Protein AF-A0A7K4BF38-F1 (afdb_monomer_lite)

Sequence (91 aa):
STVYGPGEAIATLVRTILGDENRILTVSSYITSEIHGIGEVCIGVPARLNRNGIYPVPIRLQGDEVTGFQESVQKIRAITAEVMERMEKEG

Radius of gyration: 15.61 Å; chains: 1; bounding box: 32×40×34 Å

Structure (mmCIF, N/CA/C/O backbone):
data_AF-A0A7K4BF38-F1
#
_entry.id   AF-A0A7K4BF38-F1
#
loop_
_atom_site.group_PDB
_atom_site.id
_atom_site.type_symbol
_atom_site.label_atom_id
_atom_site.label_alt_id
_atom_site.label_comp_id
_atom_site.label_asym_id
_atom_site.label_entity_id
_atom_site.label_seq_id
_atom_site.pdbx_PDB_ins_code
_atom_site.Cartn_x
_atom_site.Cartn_y
_atom_site.Cartn_z
_atom_site.occupancy
_atom_site.B_iso_or_equiv
_atom_site.auth_seq_id
_atom_site.auth_comp_id
_atom_site.auth_asym_id
_atom_site.auth_atom_id
_atom_site.pdbx_PDB_model_num
ATOM 1 N N . SER A 1 1 ? 13.185 15.256 6.210 1.00 56.75 1 SER A N 1
ATOM 2 C CA . SER A 1 1 ? 12.357 14.631 5.163 1.00 56.75 1 SER A CA 1
ATOM 3 C C . SER A 1 1 ? 13.236 13.850 4.212 1.00 56.75 1 SER A C 1
ATOM 5 O O . SER A 1 1 ? 14.266 14.366 3.796 1.00 56.75 1 SER A O 1
ATOM 7 N N . THR A 1 2 ? 12.872 12.612 3.896 1.00 78.75 2 THR A N 1
ATOM 8 C CA . THR A 1 2 ? 13.519 11.810 2.851 1.00 78.75 2 THR A CA 1
ATOM 9 C C . THR A 1 2 ? 12.806 12.092 1.527 1.00 78.75 2 THR A C 1
ATOM 11 O O . THR A 1 2 ? 11.589 11.978 1.458 1.00 78.75 2 THR A O 1
ATOM 14 N N . VAL A 1 3 ? 13.530 12.522 0.490 1.00 87.25 3 VAL A N 1
ATOM 15 C CA . VAL A 1 3 ? 12.920 12.907 -0.806 1.00 87.25 3 VAL A CA 1
ATOM 16 C C . VAL A 1 3 ? 13.214 11.904 -1.920 1.00 87.25 3 VAL A C 1
ATOM 18 O O . VAL A 1 3 ? 12.333 11.591 -2.712 1.00 87.25 3 VAL A O 1
ATOM 21 N N . TYR A 1 4 ? 14.418 11.327 -1.935 1.00 88.75 4 TYR A N 1
ATOM 22 C CA . TYR A 1 4 ? 14.837 10.391 -2.981 1.00 88.75 4 TYR A CA 1
ATOM 23 C C . TYR A 1 4 ? 14.080 9.061 -2.925 1.00 88.75 4 TYR A C 1
ATOM 25 O O . TYR A 1 4 ? 13.603 8.589 -3.949 1.00 88.75 4 TYR A O 1
ATOM 33 N N . GLY A 1 5 ? 13.915 8.488 -1.728 1.00 91.56 5 GLY A N 1
ATOM 34 C CA . GLY A 1 5 ? 13.194 7.223 -1.546 1.00 91.56 5 GLY A CA 1
ATOM 35 C C . GLY A 1 5 ? 11.733 7.300 -2.007 1.00 91.56 5 GLY A C 1
ATOM 36 O O . GLY A 1 5 ? 11.341 6.528 -2.881 1.00 91.56 5 GLY A O 1
ATOM 37 N N . PRO A 1 6 ? 10.930 8.251 -1.488 1.00 93.00 6 PRO A N 1
ATOM 38 C CA . PRO A 1 6 ? 9.551 8.427 -1.942 1.00 93.00 6 PRO A CA 1
ATOM 39 C C . PRO A 1 6 ? 9.446 8.789 -3.427 1.00 93.00 6 PRO A C 1
ATOM 41 O O . PRO A 1 6 ? 8.578 8.260 -4.118 1.00 93.00 6 PRO A O 1
ATOM 44 N N . GLY A 1 7 ? 10.346 9.639 -3.935 1.00 95.06 7 GLY A N 1
ATOM 45 C CA . GLY A 1 7 ? 10.377 10.008 -5.350 1.00 95.06 7 GLY A CA 1
ATOM 46 C C . GLY A 1 7 ? 10.599 8.804 -6.267 1.00 95.06 7 GLY A C 1
ATOM 47 O O . GLY A 1 7 ? 9.850 8.614 -7.224 1.00 95.06 7 GLY A O 1
ATOM 48 N N . GLU A 1 8 ? 11.567 7.946 -5.942 1.00 94.75 8 GLU A N 1
ATOM 49 C CA . GLU A 1 8 ? 11.852 6.738 -6.723 1.00 94.75 8 GLU A CA 1
ATOM 50 C C . GLU A 1 8 ? 10.713 5.712 -6.650 1.00 94.75 8 GLU A C 1
ATOM 52 O O . GLU A 1 8 ? 10.380 5.077 -7.654 1.00 94.75 8 GLU A O 1
ATOM 57 N N . ALA A 1 9 ? 10.062 5.583 -5.490 1.00 93.56 9 ALA A N 1
ATOM 58 C CA . ALA A 1 9 ? 8.894 4.721 -5.336 1.00 93.56 9 ALA A CA 1
ATOM 59 C C . ALA A 1 9 ? 7.736 5.180 -6.238 1.00 93.56 9 ALA A C 1
ATOM 61 O O . ALA A 1 9 ? 7.176 4.372 -6.980 1.00 93.56 9 ALA A O 1
ATOM 62 N N . ILE A 1 10 ? 7.423 6.480 -6.245 1.00 94.81 10 ILE A N 1
ATOM 63 C CA . ILE A 1 10 ? 6.386 7.056 -7.114 1.00 94.81 10 ILE A CA 1
ATOM 64 C C . ILE A 1 10 ? 6.754 6.866 -8.589 1.00 94.81 10 ILE A C 1
ATOM 66 O O . ILE A 1 10 ? 5.926 6.407 -9.376 1.00 94.81 10 ILE A O 1
ATOM 70 N N . ALA A 1 11 ? 8.001 7.159 -8.967 1.00 95.56 11 ALA A N 1
ATOM 71 C CA . ALA A 1 11 ? 8.465 6.985 -10.340 1.00 95.56 11 ALA A CA 1
ATOM 72 C C . ALA A 1 11 ? 8.361 5.519 -10.793 1.00 95.56 11 ALA A C 1
ATOM 74 O O . ALA A 1 11 ? 7.936 5.244 -11.915 1.00 95.56 11 ALA A O 1
ATOM 75 N N . THR A 1 12 ? 8.679 4.568 -9.911 1.00 94.62 12 THR A N 1
ATOM 76 C CA . THR A 1 12 ? 8.523 3.133 -10.174 1.00 94.62 12 THR A CA 1
ATOM 77 C C . THR A 1 12 ? 7.064 2.746 -10.388 1.00 94.62 12 THR A C 1
ATOM 79 O O . THR A 1 12 ? 6.776 2.018 -11.337 1.00 94.62 12 THR A O 1
ATOM 82 N N . LEU A 1 13 ? 6.138 3.252 -9.568 1.00 95.06 13 LEU A N 1
ATOM 83 C CA . LEU A 1 13 ? 4.703 3.002 -9.741 1.00 95.06 13 LEU A CA 1
ATOM 84 C C . LEU A 1 13 ? 4.207 3.510 -11.097 1.00 95.06 13 LEU A C 1
ATOM 86 O O . LEU A 1 13 ? 3.567 2.766 -11.838 1.00 95.06 13 LEU A O 1
ATOM 90 N N . VAL A 1 14 ? 4.564 4.747 -11.453 1.00 95.62 14 VAL A N 1
ATOM 91 C CA . VAL A 1 14 ? 4.181 5.359 -12.732 1.00 95.62 14 VAL A CA 1
ATOM 92 C C . VAL A 1 14 ? 4.740 4.564 -13.912 1.00 95.62 14 VAL A C 1
ATOM 94 O O . VAL A 1 14 ? 3.989 4.228 -14.825 1.00 95.62 14 VAL A O 1
ATOM 97 N N . ARG A 1 15 ? 6.031 4.201 -13.884 1.00 95.50 15 ARG A N 1
ATOM 98 C CA . ARG A 1 15 ? 6.652 3.381 -14.939 1.00 95.50 15 ARG A CA 1
ATOM 99 C C . ARG A 1 15 ? 5.996 2.009 -15.062 1.00 95.50 15 ARG A C 1
ATOM 101 O O . ARG A 1 15 ? 5.703 1.596 -16.173 1.00 95.50 15 ARG A O 1
ATOM 108 N N . THR A 1 16 ? 5.695 1.354 -13.942 1.00 96.12 16 THR A N 1
ATOM 109 C CA . THR A 1 16 ? 5.052 0.029 -13.925 1.00 96.12 16 THR A CA 1
ATOM 110 C C . THR A 1 16 ? 3.674 0.059 -14.592 1.00 96.12 16 THR A C 1
ATOM 112 O O . THR A 1 16 ? 3.339 -0.841 -15.363 1.00 96.12 16 THR A O 1
ATOM 115 N N . ILE A 1 17 ? 2.878 1.096 -14.309 1.00 96.00 17 ILE A N 1
ATOM 116 C CA . ILE A 1 17 ? 1.545 1.276 -14.896 1.00 96.00 17 ILE A CA 1
ATOM 117 C C . ILE A 1 17 ? 1.668 1.597 -16.389 1.00 96.00 17 ILE A C 1
ATOM 119 O O . ILE A 1 17 ? 1.099 0.886 -17.214 1.00 96.00 17 ILE A O 1
ATOM 123 N N . LEU A 1 18 ? 2.441 2.625 -16.755 1.00 96.75 18 LEU A N 1
ATOM 124 C CA . LEU A 1 18 ? 2.582 3.056 -18.153 1.00 96.75 18 LEU A CA 1
ATOM 125 C C . LEU A 1 18 ? 3.264 2.001 -19.037 1.00 96.75 18 LEU A C 1
ATOM 127 O O . LEU A 1 18 ? 2.925 1.871 -20.211 1.00 96.75 18 LEU A O 1
ATOM 131 N N . GLY A 1 19 ? 4.211 1.252 -18.474 1.00 96.81 19 GLY A N 1
ATOM 132 C CA . GLY A 1 19 ? 4.938 0.169 -19.132 1.00 96.81 19 GLY A CA 1
ATOM 133 C C . GLY A 1 19 ? 4.181 -1.158 -19.178 1.00 96.81 19 GLY A C 1
ATOM 134 O O . GLY A 1 19 ? 4.682 -2.107 -19.771 1.00 96.81 19 GLY A O 1
ATOM 135 N N . ASP A 1 20 ? 2.987 -1.235 -18.576 1.00 96.31 20 ASP A N 1
ATOM 136 C CA . ASP A 1 20 ? 2.155 -2.442 -18.532 1.00 96.31 20 ASP A CA 1
ATOM 137 C C . ASP A 1 20 ? 2.895 -3.685 -18.003 1.00 96.31 20 ASP A C 1
ATOM 139 O O . ASP A 1 20 ? 2.682 -4.812 -18.455 1.00 96.31 20 ASP A O 1
ATOM 143 N N . GLU A 1 21 ? 3.787 -3.484 -17.028 1.00 93.81 21 GLU A N 1
ATOM 144 C CA . GLU A 1 21 ? 4.780 -4.492 -16.631 1.00 93.81 21 GLU A CA 1
ATOM 145 C C . GLU A 1 21 ? 4.159 -5.702 -15.898 1.00 93.81 21 GLU A C 1
ATOM 147 O O . GLU A 1 21 ? 4.848 -6.688 -15.645 1.00 93.81 21 GLU A O 1
ATOM 152 N N . ASN A 1 22 ? 2.866 -5.648 -15.542 1.00 93.56 22 ASN A N 1
ATOM 153 C CA . ASN A 1 22 ? 2.148 -6.670 -14.765 1.00 93.56 22 ASN A CA 1
ATOM 154 C C . ASN A 1 22 ? 2.892 -7.089 -13.480 1.00 93.56 22 ASN A C 1
ATOM 156 O O . ASN A 1 22 ? 2.878 -8.257 -13.086 1.00 93.56 22 ASN A O 1
ATOM 160 N N . ARG A 1 23 ? 3.538 -6.131 -12.806 1.00 95.69 23 ARG A N 1
ATOM 161 C CA . ARG A 1 23 ? 4.350 -6.389 -11.607 1.00 95.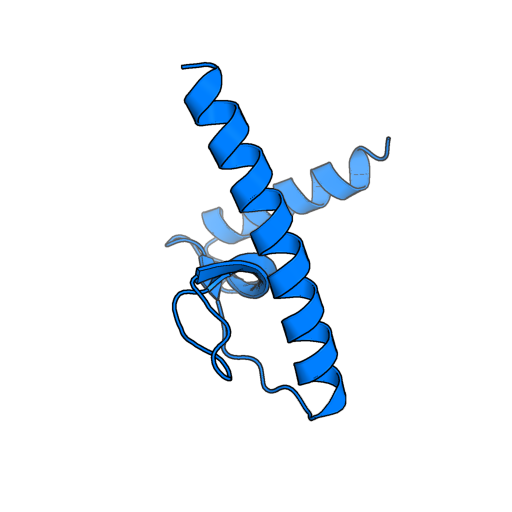69 23 ARG A CA 1
ATOM 162 C C . ARG A 1 23 ? 3.508 -6.393 -10.346 1.00 95.69 23 ARG A C 1
ATOM 164 O O . ARG A 1 23 ? 2.538 -5.649 -10.231 1.00 95.69 23 ARG A O 1
ATOM 171 N N . ILE A 1 24 ? 3.921 -7.212 -9.383 1.00 95.06 24 ILE A N 1
ATOM 172 C CA . ILE A 1 24 ? 3.359 -7.210 -8.033 1.00 95.06 24 ILE A CA 1
ATOM 173 C C . ILE A 1 24 ? 4.205 -6.282 -7.164 1.00 95.06 24 ILE A C 1
ATOM 175 O O . ILE A 1 24 ? 5.401 -6.516 -7.000 1.00 95.06 24 ILE A O 1
ATOM 179 N N . LEU A 1 25 ? 3.582 -5.237 -6.623 1.00 95.44 25 LEU A N 1
ATOM 180 C CA . LEU A 1 25 ? 4.188 -4.295 -5.681 1.00 95.44 25 LEU A CA 1
ATOM 181 C C . LEU A 1 25 ? 3.290 -4.156 -4.448 1.00 95.44 25 LEU A C 1
ATOM 183 O O . LEU A 1 25 ? 2.071 -4.287 -4.546 1.00 95.44 25 LEU A O 1
ATOM 187 N N . THR A 1 26 ? 3.884 -3.875 -3.289 1.00 94.31 26 THR A N 1
ATOM 188 C CA . THR A 1 26 ? 3.126 -3.586 -2.064 1.00 94.31 26 THR A CA 1
ATOM 189 C C . THR A 1 26 ? 2.756 -2.110 -2.043 1.00 94.31 26 THR A C 1
ATOM 191 O O . THR A 1 26 ? 3.630 -1.249 -1.950 1.00 94.31 26 THR A O 1
ATOM 194 N N . VAL A 1 27 ? 1.464 -1.814 -2.144 1.00 95.12 27 VAL A N 1
ATOM 195 C CA . VAL A 1 27 ? 0.929 -0.450 -2.223 1.00 95.12 27 VAL A CA 1
ATOM 196 C C . VAL A 1 27 ? -0.293 -0.308 -1.328 1.00 95.12 27 VAL A C 1
ATOM 198 O O . VAL A 1 27 ? -0.960 -1.291 -1.014 1.00 95.12 27 VAL A O 1
ATOM 201 N N . SER A 1 28 ? -0.606 0.923 -0.919 1.00 94.44 28 SER A N 1
ATOM 202 C CA . SER A 1 28 ? -1.909 1.192 -0.308 1.00 94.44 28 SER A CA 1
ATOM 203 C C . SER A 1 28 ? -2.984 1.026 -1.375 1.00 94.44 28 SER A C 1
ATOM 205 O O . SER A 1 28 ? -2.920 1.661 -2.429 1.00 94.44 28 SER A O 1
ATOM 207 N N . SER A 1 29 ? -3.932 0.126 -1.151 1.00 92.50 29 SER A N 1
ATOM 208 C CA . SER A 1 29 ? -5.032 -0.127 -2.079 1.00 92.50 29 SER A CA 1
ATOM 209 C C . SER A 1 29 ? -6.328 -0.357 -1.328 1.00 92.50 29 SER A C 1
ATOM 211 O O . SER A 1 29 ? -6.330 -0.860 -0.205 1.00 92.50 29 SER A O 1
ATOM 213 N N . TYR A 1 30 ? -7.431 0.027 -1.963 1.00 91.31 30 TYR A N 1
ATOM 214 C CA . TYR A 1 30 ? -8.758 -0.179 -1.411 1.00 91.31 30 TYR A CA 1
ATOM 215 C C . TYR A 1 30 ? -9.162 -1.644 -1.563 1.00 91.31 30 TYR A C 1
ATOM 217 O O . TYR A 1 30 ? -9.249 -2.159 -2.680 1.00 91.31 30 TYR A O 1
ATOM 225 N N . ILE A 1 31 ? -9.388 -2.318 -0.438 1.00 87.62 31 ILE A N 1
ATOM 226 C CA . ILE A 1 31 ? -9.846 -3.707 -0.417 1.00 87.62 31 ILE A CA 1
ATOM 227 C C . ILE A 1 31 ? -11.370 -3.742 -0.278 1.00 87.62 31 ILE A C 1
ATOM 229 O O . ILE A 1 31 ? -11.923 -3.269 0.708 1.00 87.62 31 ILE A O 1
ATOM 233 N N . THR A 1 32 ? -12.064 -4.285 -1.280 1.00 76.62 32 THR A N 1
ATOM 234 C CA . THR A 1 32 ? -13.537 -4.377 -1.291 1.00 76.62 32 THR A CA 1
ATOM 235 C C . THR A 1 32 ? -14.061 -5.653 -0.637 1.00 76.62 32 THR A C 1
ATOM 237 O O . THR A 1 32 ? -15.207 -5.694 -0.208 1.00 76.62 32 THR A O 1
ATOM 240 N N . SER A 1 33 ? -13.242 -6.705 -0.569 1.00 67.69 33 SER A N 1
ATOM 241 C CA . SER A 1 33 ? -13.632 -8.007 -0.029 1.00 67.69 33 SER A CA 1
ATOM 242 C C . SER A 1 33 ? -13.235 -8.160 1.433 1.00 67.69 33 SER A C 1
ATOM 244 O O . SER A 1 33 ? -12.099 -7.851 1.784 1.00 67.69 33 SER A O 1
ATOM 246 N N . GLU A 1 34 ? -14.118 -8.756 2.230 1.00 60.88 34 GLU A N 1
ATOM 247 C CA . GLU A 1 34 ? -13.843 -9.225 3.587 1.00 60.88 34 GLU A CA 1
ATOM 248 C C . GLU A 1 34 ? -12.854 -10.406 3.584 1.00 60.88 34 GLU A C 1
ATOM 250 O O . GLU A 1 34 ? -13.242 -11.572 3.526 1.00 60.88 34 GLU A O 1
ATOM 255 N N . ILE A 1 35 ? -11.552 -10.137 3.683 1.00 61.41 35 ILE A N 1
ATOM 256 C CA . ILE A 1 35 ? -10.590 -11.180 4.063 1.00 61.41 35 ILE A CA 1
ATOM 257 C C . ILE A 1 35 ? -10.736 -11.352 5.577 1.00 61.41 35 ILE A C 1
ATOM 259 O O . ILE A 1 35 ? -10.260 -10.514 6.328 1.00 61.41 35 ILE A O 1
ATOM 263 N N . HIS A 1 36 ? -11.426 -12.396 6.043 1.00 61.72 36 HIS A N 1
ATOM 264 C CA . HIS A 1 36 ? -11.745 -12.582 7.473 1.00 61.72 36 HIS A CA 1
ATOM 265 C C . HIS A 1 36 ? -12.600 -11.445 8.087 1.00 61.72 36 HIS A C 1
ATOM 267 O O . HIS A 1 36 ? -12.375 -11.0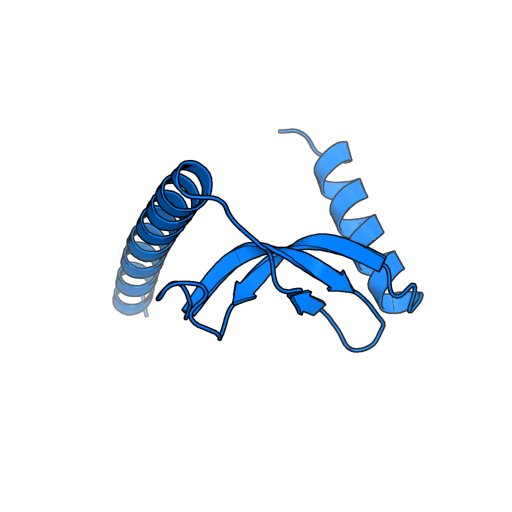52 9.227 1.00 61.72 36 HIS A O 1
ATOM 273 N N . GLY A 1 37 ? -13.566 -10.883 7.347 1.00 66.62 37 GLY A N 1
ATOM 274 C CA . GLY A 1 37 ? -14.376 -9.743 7.824 1.00 66.62 37 GLY A CA 1
ATOM 275 C C . GLY A 1 37 ? -13.670 -8.383 7.715 1.00 66.62 37 GLY A C 1
ATOM 276 O O . GLY A 1 37 ? -14.126 -7.389 8.273 1.00 66.62 37 GLY A O 1
ATOM 277 N N . ILE A 1 38 ? -12.529 -8.336 7.020 1.00 73.88 38 ILE A N 1
ATOM 278 C CA . ILE A 1 38 ? -11.682 -7.150 6.890 1.00 73.88 38 ILE A CA 1
ATOM 279 C C . ILE A 1 38 ? -11.775 -6.621 5.457 1.00 73.88 38 ILE A C 1
ATOM 281 O O . ILE A 1 38 ? -11.307 -7.280 4.532 1.00 73.88 38 ILE A O 1
ATOM 285 N N . GLY A 1 39 ? -12.361 -5.436 5.279 1.00 82.62 39 GLY A N 1
ATOM 286 C CA . GLY A 1 39 ? -12.572 -4.788 3.979 1.00 82.62 39 GLY A CA 1
ATOM 287 C C . GLY A 1 39 ? -12.803 -3.281 4.113 1.00 82.62 39 GLY A C 1
ATOM 288 O O . GLY A 1 39 ? -12.541 -2.699 5.165 1.00 82.62 39 GLY A O 1
ATOM 289 N N . GLU A 1 40 ? -13.290 -2.648 3.049 1.00 87.12 40 GLU A N 1
ATOM 290 C CA . GLU A 1 40 ? -13.708 -1.237 2.974 1.00 87.12 40 GLU A CA 1
ATOM 291 C C . GLU A 1 40 ? -12.681 -0.236 3.523 1.00 87.12 40 GLU A C 1
ATOM 293 O O . GLU A 1 40 ? -13.011 0.731 4.209 1.00 87.12 40 GLU A O 1
ATOM 298 N N . VAL A 1 41 ? -11.401 -0.479 3.259 1.00 91.06 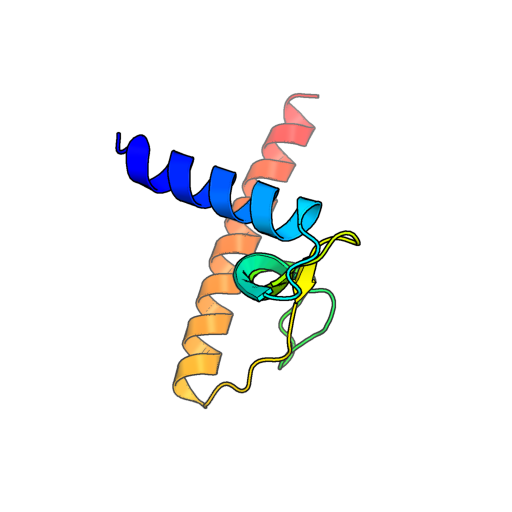41 VAL A N 1
ATOM 299 C CA . VAL A 1 41 ? -10.307 0.345 3.775 1.00 91.06 41 VAL A CA 1
ATOM 300 C C . VAL A 1 41 ? -9.172 0.403 2.761 1.00 91.06 41 VAL A C 1
ATOM 302 O O . VAL A 1 41 ? -8.923 -0.562 2.038 1.00 91.06 41 VAL A O 1
ATOM 305 N N . CYS A 1 42 ? -8.468 1.532 2.707 1.00 92.62 42 CYS A N 1
ATOM 306 C CA . CYS A 1 42 ? -7.190 1.627 2.009 1.00 92.62 42 CYS A CA 1
ATOM 307 C C . CYS A 1 42 ? -6.079 1.143 2.941 1.00 92.62 42 CYS A C 1
ATOM 309 O O . CYS A 1 42 ? -5.803 1.780 3.957 1.00 92.62 42 CYS A O 1
ATOM 311 N N . ILE A 1 43 ? -5.442 0.026 2.605 1.00 92.88 43 ILE A N 1
ATOM 312 C CA . ILE A 1 43 ? -4.362 -0.550 3.411 1.00 92.88 43 ILE A CA 1
ATOM 313 C C . ILE A 1 43 ? -3.256 -1.111 2.517 1.00 92.88 43 ILE A C 1
ATOM 315 O O . ILE A 1 43 ? -3.485 -1.445 1.355 1.00 92.88 43 ILE A O 1
ATOM 319 N N . GLY A 1 44 ? -2.034 -1.164 3.052 1.00 93.25 44 GLY A N 1
ATOM 320 C CA . GLY A 1 44 ? -0.875 -1.730 2.372 1.00 93.25 44 GLY A CA 1
ATOM 321 C C . GLY A 1 44 ? -1.060 -3.220 2.108 1.00 93.25 44 GLY A C 1
ATOM 322 O O . GLY A 1 44 ? -1.008 -4.022 3.037 1.00 93.25 44 GLY A O 1
ATOM 323 N N . VAL A 1 45 ? -1.246 -3.582 0.842 1.00 92.56 45 VAL A N 1
ATOM 324 C CA . VAL A 1 45 ? -1.368 -4.970 0.387 1.00 92.56 45 VAL A CA 1
ATOM 325 C C . VAL A 1 45 ? -0.561 -5.173 -0.892 1.00 92.56 45 VAL A C 1
ATOM 327 O O . VAL A 1 45 ? -0.307 -4.216 -1.631 1.00 92.56 45 VAL A O 1
ATOM 330 N N . PRO A 1 46 ? -0.138 -6.409 -1.191 1.00 94.06 46 PRO A N 1
ATOM 331 C CA . PRO A 1 46 ? 0.374 -6.727 -2.508 1.00 94.06 46 PRO A CA 1
ATOM 332 C C . PRO A 1 46 ? -0.724 -6.485 -3.549 1.00 94.06 46 PRO A C 1
ATOM 334 O O . PRO A 1 46 ? -1.867 -6.924 -3.395 1.00 94.06 46 PRO A O 1
ATOM 337 N N . ALA A 1 47 ? -0.375 -5.797 -4.626 1.00 94.44 47 ALA A N 1
ATOM 338 C CA . ALA A 1 47 ? -1.263 -5.571 -5.749 1.00 94.44 47 ALA A CA 1
ATOM 339 C C . ALA A 1 47 ? -0.512 -5.784 -7.059 1.00 94.44 47 ALA A C 1
ATOM 341 O O . ALA A 1 47 ? 0.680 -5.497 -7.167 1.00 94.44 47 ALA A O 1
ATOM 342 N N . ARG A 1 48 ? -1.222 -6.283 -8.068 1.00 95.50 48 ARG A N 1
ATOM 343 C CA . ARG A 1 48 ? -0.745 -6.351 -9.446 1.00 95.50 48 ARG A CA 1
ATOM 344 C C . ARG A 1 48 ? -1.008 -5.012 -10.124 1.00 95.50 48 ARG A C 1
ATOM 346 O O . ARG A 1 48 ? -2.147 -4.549 -10.147 1.00 95.50 48 ARG A O 1
ATOM 353 N N . LEU A 1 49 ? 0.036 -4.416 -10.686 1.00 96.12 49 LEU A N 1
ATOM 354 C CA . LEU A 1 49 ? -0.016 -3.139 -11.386 1.00 96.12 49 LEU A CA 1
ATOM 355 C C . LEU A 1 49 ? 0.234 -3.348 -12.872 1.00 96.12 49 LEU A C 1
ATOM 357 O O . LEU A 1 49 ? 1.181 -4.032 -13.265 1.00 96.12 49 LEU A O 1
ATOM 361 N N . ASN A 1 50 ? -0.619 -2.748 -13.694 1.00 95.31 50 ASN A N 1
ATOM 362 C CA . ASN A 1 50 ? -0.476 -2.735 -15.144 1.00 95.31 50 ASN A CA 1
ATOM 363 C C . ASN A 1 50 ? -1.175 -1.497 -15.733 1.00 95.31 50 ASN A C 1
ATOM 365 O O . ASN A 1 50 ? -1.643 -0.643 -14.975 1.00 95.31 50 ASN A O 1
ATOM 369 N N . ARG A 1 51 ? -1.285 -1.389 -17.064 1.00 96.75 51 ARG A N 1
ATOM 370 C CA . ARG A 1 51 ? -1.873 -0.194 -17.706 1.00 96.75 51 ARG A CA 1
ATOM 371 C C . ARG A 1 51 ? -3.324 0.089 -17.310 1.00 96.75 51 ARG A C 1
ATOM 373 O O . ARG A 1 51 ? -3.792 1.211 -17.458 1.00 96.75 51 ARG A O 1
ATOM 380 N N . ASN A 1 52 ? -4.034 -0.927 -16.823 1.00 95.56 52 ASN A N 1
ATOM 381 C CA . ASN A 1 52 ? -5.436 -0.837 -16.431 1.00 95.56 52 ASN A CA 1
ATOM 382 C C . ASN A 1 52 ? -5.608 -0.446 -14.950 1.00 95.56 52 ASN A C 1
ATOM 384 O O . ASN A 1 52 ? -6.737 -0.336 -14.477 1.00 95.56 52 ASN A O 1
ATOM 388 N N . GLY A 1 53 ? -4.510 -0.231 -14.218 1.00 92.06 53 GLY A N 1
ATOM 389 C CA . GLY A 1 53 ? -4.523 0.235 -12.835 1.00 92.06 53 GLY A CA 1
ATOM 390 C C . GLY A 1 53 ? -3.974 -0.786 -11.843 1.00 92.06 53 GLY A C 1
ATOM 391 O O . GLY A 1 53 ? -3.026 -1.521 -12.133 1.00 92.06 53 GLY A O 1
ATOM 392 N N . ILE A 1 54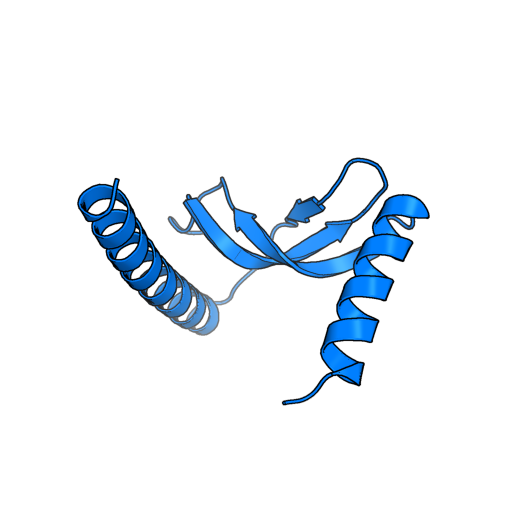 ? -4.548 -0.776 -10.639 1.00 92.81 54 ILE A N 1
ATOM 393 C CA . ILE A 1 54 ? -4.059 -1.507 -9.468 1.00 92.81 54 ILE A CA 1
ATOM 394 C C . ILE A 1 54 ? -5.092 -2.553 -9.057 1.00 92.81 54 ILE A C 1
ATOM 396 O O . ILE A 1 54 ? -6.256 -2.233 -8.830 1.00 92.81 54 ILE A O 1
ATOM 400 N N . TYR A 1 55 ? -4.648 -3.801 -8.932 1.00 92.44 55 TYR A N 1
ATOM 401 C CA . TYR A 1 55 ? -5.493 -4.940 -8.592 1.00 92.44 55 TYR A CA 1
ATOM 402 C C . TYR A 1 55 ? -4.936 -5.640 -7.351 1.00 92.44 55 TYR A C 1
ATOM 404 O O . TYR A 1 55 ? -3.950 -6.373 -7.479 1.00 92.44 55 TYR A O 1
ATOM 412 N N . PRO A 1 56 ? -5.522 -5.427 -6.158 1.00 91.69 56 PRO A N 1
ATOM 413 C CA . PRO A 1 56 ? -5.133 -6.150 -4.951 1.00 91.69 56 PRO A CA 1
ATOM 414 C C . PRO A 1 56 ? -5.140 -7.659 -5.188 1.00 91.69 56 PRO A C 1
ATOM 416 O O . PRO A 1 56 ? -6.070 -8.189 -5.801 1.00 91.69 56 PRO A O 1
ATOM 419 N N . VAL A 1 57 ? -4.101 -8.350 -4.721 1.00 88.88 57 VAL A N 1
ATOM 420 C CA . VAL A 1 57 ? -4.043 -9.813 -4.800 1.00 88.88 57 VAL A CA 1
ATOM 421 C C . VAL A 1 57 ? -4.381 -10.432 -3.440 1.00 88.88 57 VAL A C 1
ATOM 423 O O . VAL A 1 57 ? -3.999 -9.873 -2.409 1.00 88.88 57 VAL A O 1
ATOM 426 N N . PRO A 1 58 ? -5.089 -11.577 -3.400 1.00 83.81 58 PRO A N 1
ATOM 427 C CA . PRO A 1 58 ? -5.411 -12.241 -2.143 1.00 83.81 58 PRO A CA 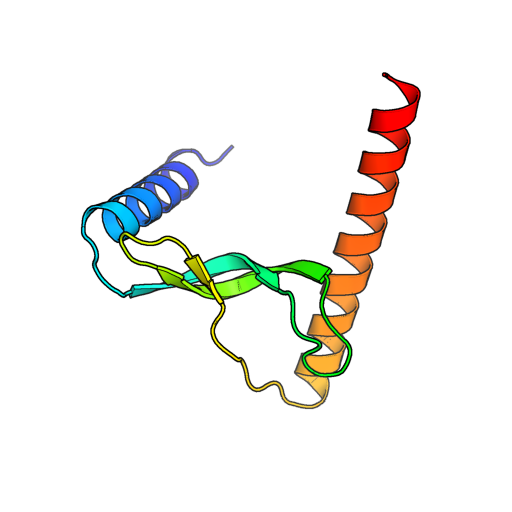1
ATOM 428 C C . PRO A 1 58 ? -4.152 -12.644 -1.374 1.00 83.81 58 PRO A C 1
ATOM 430 O O . PRO A 1 58 ? -3.247 -13.272 -1.927 1.00 83.81 58 PRO A O 1
ATOM 433 N N . ILE A 1 59 ? -4.132 -12.332 -0.081 1.00 84.62 59 ILE A N 1
ATOM 434 C CA . ILE A 1 59 ? -3.083 -12.746 0.851 1.00 84.62 59 ILE A CA 1
ATOM 435 C C . ILE A 1 59 ? -3.612 -13.836 1.779 1.00 84.62 59 ILE A C 1
ATOM 437 O O . ILE A 1 59 ? -4.779 -13.827 2.172 1.00 84.62 59 ILE A O 1
ATOM 441 N N . ARG A 1 60 ? -2.749 -14.793 2.120 1.00 85.25 60 ARG A N 1
ATOM 442 C CA . ARG A 1 60 ? -3.028 -15.799 3.147 1.00 85.25 60 ARG A CA 1
ATOM 443 C C . ARG A 1 60 ? -2.304 -15.367 4.411 1.00 85.25 60 ARG A C 1
ATOM 445 O O . ARG A 1 60 ? -1.089 -15.225 4.371 1.00 85.25 60 ARG A O 1
ATOM 452 N N . LEU A 1 61 ? -3.059 -15.155 5.479 1.00 86.31 61 LEU A N 1
ATOM 453 C CA . LEU A 1 61 ? -2.546 -14.768 6.790 1.00 86.31 61 LEU A CA 1
ATOM 454 C C . LEU A 1 61 ? -2.710 -15.942 7.756 1.00 86.31 61 LEU A C 1
ATOM 456 O O . LEU A 1 61 ? -3.692 -16.684 7.654 1.00 86.31 61 LEU A O 1
ATOM 460 N N . GLN A 1 62 ? -1.763 -16.111 8.674 1.00 88.31 62 GLN A N 1
ATOM 461 C CA . GLN A 1 62 ? -1.856 -17.064 9.783 1.00 88.31 62 GLN A CA 1
ATOM 462 C C . GLN A 1 62 ? -2.294 -16.369 11.082 1.00 88.31 62 GLN A C 1
ATOM 464 O O . GLN A 1 62 ? -2.415 -15.151 11.128 1.00 88.31 62 GLN A O 1
ATOM 469 N N . GLY A 1 63 ? -2.637 -17.140 12.118 1.00 85.12 63 GLY A N 1
ATOM 470 C CA . GLY A 1 63 ? -3.452 -16.662 13.248 1.00 85.12 63 GLY A CA 1
ATOM 471 C C . GLY A 1 63 ? -2.988 -15.360 13.921 1.00 85.12 63 GLY A C 1
ATOM 472 O O . GLY A 1 63 ? -3.801 -14.468 14.167 1.00 85.12 63 GLY A O 1
ATOM 473 N N . ASP A 1 64 ? -1.694 -15.219 14.191 1.00 89.94 64 ASP A N 1
ATOM 474 C CA . ASP A 1 64 ? -1.099 -14.000 14.751 1.00 89.94 64 ASP A CA 1
ATOM 475 C C . ASP A 1 64 ? -1.081 -12.835 13.745 1.00 89.94 64 ASP A C 1
ATOM 477 O O . ASP A 1 64 ? -1.431 -11.705 14.095 1.00 89.94 64 ASP A O 1
ATOM 481 N N . GLU A 1 65 ? -0.769 -13.110 12.478 1.00 90.25 65 GLU A N 1
ATOM 482 C CA . GLU A 1 65 ? -0.794 -12.126 11.390 1.00 90.25 65 GLU A CA 1
ATOM 483 C C . GLU A 1 65 ? -2.201 -11.559 11.144 1.00 90.25 65 GLU A C 1
ATOM 485 O O . GLU A 1 65 ? -2.343 -10.362 10.891 1.00 90.25 65 GLU A O 1
ATOM 490 N N . VAL A 1 66 ? -3.252 -12.384 11.258 1.00 89.50 66 VAL A N 1
ATOM 491 C CA . VAL A 1 66 ? -4.654 -11.934 11.143 1.00 89.50 66 VAL A CA 1
ATOM 492 C C . VAL A 1 66 ? -4.962 -10.885 12.207 1.00 89.50 66 VAL A C 1
ATOM 494 O O . VAL A 1 66 ? -5.547 -9.847 11.896 1.00 89.50 66 VAL A O 1
ATOM 497 N N . THR A 1 67 ? -4.523 -11.126 13.443 1.00 90.88 67 THR A N 1
ATOM 498 C CA . THR A 1 67 ? -4.757 -10.209 14.565 1.00 90.88 67 THR A CA 1
ATOM 499 C C . THR A 1 67 ? -4.054 -8.871 14.323 1.00 90.88 67 THR A C 1
ATOM 501 O O . THR A 1 67 ? -4.689 -7.817 14.385 1.00 90.88 67 THR A O 1
ATOM 504 N N . GLY A 1 68 ? -2.771 -8.895 13.946 1.00 92.56 68 GLY A N 1
ATOM 505 C CA . GLY A 1 68 ? -2.015 -7.673 13.642 1.00 92.56 68 GLY A CA 1
ATOM 506 C C . GLY A 1 68 ? -2.557 -6.901 12.430 1.00 92.56 68 GLY A C 1
ATOM 507 O O . GLY A 1 68 ? -2.586 -5.663 12.425 1.00 92.56 68 GLY A O 1
ATOM 508 N N . PHE A 1 69 ? -3.040 -7.613 11.409 1.00 91.19 69 PHE A N 1
ATOM 509 C CA . PHE A 1 69 ? -3.678 -6.998 10.247 1.00 91.19 69 PHE A CA 1
ATOM 510 C C . PHE A 1 69 ? -5.003 -6.328 10.631 1.00 91.19 69 PHE A C 1
ATOM 512 O O . PHE A 1 69 ? -5.237 -5.172 10.270 1.00 91.19 69 PHE A O 1
ATOM 519 N N . GLN A 1 70 ? -5.831 -6.999 11.437 1.00 90.12 70 GLN A N 1
ATOM 520 C CA . GLN A 1 70 ? -7.090 -6.452 11.936 1.00 90.12 70 GLN A CA 1
ATOM 521 C C . GLN A 1 70 ? -6.866 -5.193 12.782 1.00 90.12 70 GLN A C 1
ATOM 523 O O . GLN A 1 70 ? -7.543 -4.187 12.568 1.00 90.12 70 GLN A O 1
ATOM 528 N N . GLU A 1 71 ? -5.888 -5.196 13.690 1.00 93.25 71 GLU A N 1
ATOM 529 C CA . GLU A 1 71 ? -5.535 -4.004 14.470 1.00 93.25 71 GLU A CA 1
ATOM 530 C C . GLU A 1 71 ? -5.123 -2.820 13.586 1.00 93.25 71 GLU A C 1
ATOM 532 O O . GLU A 1 71 ? -5.523 -1.681 13.838 1.00 93.25 71 GLU A O 1
ATOM 537 N N . SER A 1 72 ? -4.332 -3.076 12.540 1.00 93.00 72 SER A N 1
ATOM 538 C CA . SER A 1 72 ? -3.901 -2.041 11.592 1.00 93.00 72 SER A CA 1
ATOM 539 C C . SER A 1 72 ? -5.092 -1.420 10.864 1.00 93.00 72 SER A C 1
ATOM 541 O O . SER A 1 72 ? -5.180 -0.199 10.735 1.00 93.00 72 SER A O 1
ATOM 543 N N . VAL A 1 73 ? -6.051 -2.249 10.452 1.00 91.88 73 VAL A N 1
ATOM 544 C CA . VAL A 1 73 ? -7.278 -1.804 9.778 1.00 91.88 73 VAL A CA 1
ATOM 545 C C . VAL A 1 73 ? -8.131 -0.938 10.694 1.00 91.88 73 VAL A C 1
ATOM 547 O O . VAL A 1 73 ? -8.589 0.120 10.267 1.00 91.88 73 VAL A O 1
ATOM 550 N N . GLN A 1 74 ? -8.319 -1.346 11.951 1.00 92.88 74 GLN A N 1
ATOM 551 C CA . GLN A 1 74 ? -9.107 -0.568 12.910 1.00 92.88 74 GLN A CA 1
ATOM 552 C C . GLN A 1 74 ? -8.488 0.809 13.168 1.00 92.88 74 GLN A C 1
ATOM 554 O O . GLN A 1 74 ? -9.201 1.812 13.170 1.00 92.88 74 GLN A O 1
ATOM 559 N N . LYS A 1 75 ? -7.157 0.880 13.300 1.00 95.00 75 LYS A N 1
ATOM 560 C CA . LYS A 1 75 ? -6.436 2.154 13.448 1.00 95.00 75 LYS A CA 1
ATOM 561 C C . LYS A 1 75 ? -6.655 3.069 12.241 1.00 95.00 75 LYS A C 1
ATOM 563 O O . LYS A 1 75 ? -6.984 4.237 12.424 1.00 95.00 75 LYS A O 1
ATOM 568 N N . ILE A 1 76 ? -6.515 2.543 11.020 1.00 94.94 76 ILE A N 1
ATOM 569 C CA . ILE A 1 76 ? -6.721 3.328 9.792 1.00 94.94 76 ILE A CA 1
ATOM 570 C C . ILE A 1 76 ? -8.168 3.816 9.705 1.00 94.94 76 ILE A C 1
ATOM 572 O O . ILE A 1 76 ? -8.382 5.003 9.488 1.00 94.94 76 ILE A O 1
ATOM 576 N N . ARG A 1 77 ? -9.156 2.942 9.936 1.00 92.75 77 ARG A N 1
ATOM 577 C CA . ARG A 1 77 ? -10.583 3.301 9.899 1.00 92.75 77 ARG A CA 1
ATOM 578 C C . ARG A 1 77 ? -10.926 4.422 10.878 1.00 92.75 77 ARG A C 1
ATOM 580 O O . ARG A 1 77 ? -11.616 5.358 10.489 1.00 92.75 77 ARG A O 1
ATOM 587 N N . ALA A 1 78 ? -10.427 4.348 12.113 1.00 94.69 78 ALA A N 1
ATOM 588 C CA . ALA A 1 78 ? -10.660 5.380 13.120 1.00 94.69 78 ALA A CA 1
ATOM 589 C C . ALA A 1 78 ? -10.115 6.747 12.672 1.00 94.69 78 ALA A C 1
ATOM 591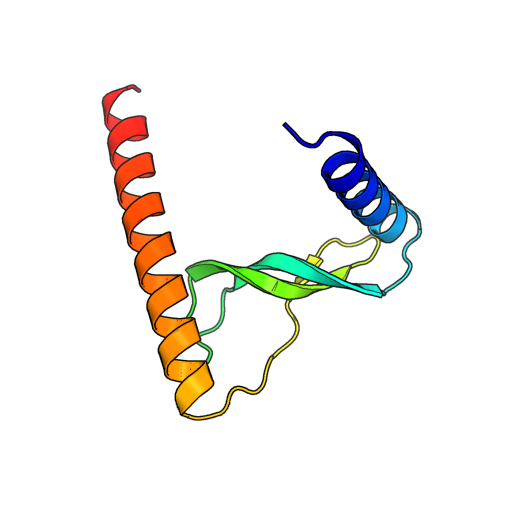 O O . ALA A 1 78 ? -10.834 7.742 12.718 1.00 94.69 78 ALA A O 1
ATOM 592 N N . ILE A 1 79 ? -8.878 6.777 12.163 1.00 95.75 79 ILE A N 1
ATOM 593 C CA . ILE A 1 79 ? -8.246 8.006 11.665 1.00 95.75 79 ILE A CA 1
ATOM 594 C C . ILE A 1 79 ? -8.988 8.537 10.434 1.00 95.75 79 ILE A C 1
ATOM 596 O O . ILE A 1 79 ? -9.239 9.734 10.331 1.00 95.75 79 ILE A O 1
ATOM 600 N N . THR A 1 80 ? -9.359 7.664 9.493 1.00 93.94 80 THR A N 1
ATOM 601 C CA . THR A 1 80 ? -10.127 8.061 8.308 1.00 93.94 80 THR A CA 1
ATOM 602 C C . THR A 1 80 ? -11.472 8.667 8.703 1.00 93.94 80 THR A C 1
ATOM 604 O O . THR A 1 80 ? -11.808 9.726 8.188 1.00 93.94 80 THR A O 1
ATOM 607 N N . ALA A 1 81 ? -12.210 8.061 9.637 1.00 93.81 81 ALA A N 1
ATOM 608 C CA . ALA A 1 81 ? -13.485 8.597 10.115 1.00 93.81 81 ALA A CA 1
ATOM 609 C C . ALA A 1 81 ? -13.324 9.981 10.766 1.00 93.81 81 ALA A C 1
ATOM 611 O O . ALA A 1 81 ? -14.069 10.900 10.439 1.00 93.81 81 ALA A O 1
ATOM 612 N N . GLU A 1 82 ? -12.309 10.150 11.618 1.00 96.19 82 GLU A N 1
ATOM 613 C CA . GLU A 1 82 ? -12.001 11.436 12.252 1.00 96.19 82 GLU A CA 1
ATOM 614 C C . GLU A 1 82 ? -11.689 12.530 11.217 1.00 96.19 82 GLU A C 1
ATOM 616 O O . GLU A 1 82 ? -12.171 13.658 11.331 1.00 96.19 82 GLU A O 1
ATOM 621 N N . VAL A 1 83 ? -10.891 12.212 10.192 1.00 95.69 83 VAL A N 1
ATOM 622 C CA . VAL A 1 83 ? -10.555 13.162 9.120 1.00 95.69 83 VAL A CA 1
ATOM 623 C C . VAL A 1 83 ? -11.794 13.525 8.302 1.00 95.69 83 VAL A C 1
ATOM 625 O O . VAL A 1 83 ? -11.998 14.704 8.023 1.00 95.69 83 VAL A O 1
ATOM 628 N N . MET A 1 84 ? -12.638 12.550 7.957 1.00 94.19 84 MET A N 1
ATOM 629 C CA . MET A 1 84 ? -13.859 12.794 7.179 1.00 94.19 84 MET A CA 1
ATOM 630 C C . MET A 1 84 ? -14.848 13.685 7.943 1.00 94.19 84 MET A C 1
ATOM 632 O O . MET A 1 84 ? -15.347 14.653 7.379 1.00 94.19 84 MET A O 1
ATOM 636 N N . GLU A 1 85 ? -15.049 13.445 9.243 1.00 95.56 85 GLU A N 1
ATOM 637 C CA . GLU A 1 85 ? -15.910 14.286 10.088 1.00 95.56 85 GLU A CA 1
ATOM 638 C C . GLU A 1 85 ? -15.403 15.738 10.168 1.00 95.56 85 GLU A C 1
ATOM 640 O O . GLU A 1 85 ? -16.192 16.684 10.187 1.00 95.56 85 GLU A O 1
ATOM 645 N N . ARG A 1 86 ? -14.080 15.942 10.212 1.00 95.81 86 ARG A N 1
ATOM 646 C CA . ARG A 1 86 ? -13.486 17.289 10.180 1.00 95.81 86 ARG A CA 1
ATOM 647 C C . ARG A 1 86 ? -13.718 17.976 8.836 1.00 95.81 86 ARG A C 1
ATOM 649 O O . ARG A 1 86 ? -14.095 19.142 8.826 1.00 95.81 86 ARG A O 1
ATOM 656 N N . MET A 1 87 ? -13.545 17.257 7.725 1.00 94.38 87 MET A N 1
ATOM 657 C CA . MET A 1 87 ? -13.765 17.800 6.380 1.00 94.38 87 MET A CA 1
ATOM 658 C C . MET A 1 87 ? -15.227 18.205 6.142 1.00 94.38 87 MET A C 1
ATOM 660 O O . MET A 1 87 ? -15.470 19.211 5.486 1.00 94.38 87 MET A O 1
ATOM 664 N N . GLU A 1 88 ? -16.194 17.471 6.698 1.00 93.44 88 GLU A N 1
ATOM 665 C CA . GLU A 1 88 ? -17.625 17.809 6.612 1.00 93.44 88 GLU A CA 1
ATOM 666 C C . GLU A 1 88 ? -18.011 19.047 7.437 1.00 93.44 88 GLU A C 1
ATOM 668 O O . GLU A 1 88 ? -18.964 19.736 7.094 1.00 93.44 88 GLU A O 1
ATOM 673 N N . LYS A 1 89 ? -17.285 19.348 8.521 1.00 85.50 89 LYS A N 1
ATOM 674 C CA . LYS A 1 89 ? -17.524 20.540 9.359 1.00 85.50 89 LYS A CA 1
ATOM 675 C C . LYS A 1 89 ? -16.928 21.823 8.776 1.00 85.50 89 LYS A C 1
ATOM 677 O O . LYS A 1 89 ? -17.311 22.911 9.198 1.00 85.50 89 LYS A O 1
ATOM 682 N N . GLU A 1 90 ? -15.959 21.691 7.874 1.00 78.06 90 GLU A N 1
ATOM 683 C CA . GLU A 1 90 ? -15.255 22.806 7.229 1.00 78.06 90 GLU A CA 1
ATOM 684 C C . GLU A 1 90 ? -15.824 23.161 5.841 1.00 78.06 90 GLU A C 1
ATOM 686 O O . GLU A 1 90 ? -15.417 24.175 5.269 1.00 78.06 90 GLU A O 1
ATOM 691 N N . GLY A 1 91 ? -16.750 22.352 5.309 1.00 58.62 91 GLY A N 1
ATOM 692 C CA . GLY A 1 91 ? -17.466 22.581 4.045 1.00 58.62 91 GLY A CA 1
ATOM 693 C C . GLY A 1 91 ? -18.854 23.174 4.242 1.00 58.62 91 GLY A C 1
ATOM 694 O O . GLY A 1 91 ? -19.227 24.036 3.414 1.00 58.62 91 GLY A O 1
#

pLDDT: mean 89.62, std 9.25, range [56.75, 96.81]

Foldseek 3Di:
DDDPVVVVVVVVLVCCQVVQVQDWDFAFDAACDQPVDQHRFGDTATWGHGVVGTGGDDDDDDDVRVVVVVVVRVVRVVVVVVVVVVVVVVD

Secondary structure (DSSP, 8-state):
---HHHHHHHHHHHHHHHTT--EEEEEEEEE-S-BTTB-SEEEEEEEEEETTEEEEPP----HHHHHHHHHHHHHHHHHHHHHHHHHHHH-